Protein AF-I4IUW3-F1 (afdb_monomer)

Secondary structure (DSSP, 8-state):
-HHHHHHHHHSPPPPTT--SS-HHHHHHHHHHHHHHHS---HHHHHHHHHHHHHHHHHHH-----GGGSSSS--PPPPTT--

Solvent-accessible surface area (backbone atoms only — not comparable to full-atom values): 5075 Å² total; per-residue (Å²): 114,74,64,24,58,52,43,51,74,72,49,78,81,72,63,92,72,65,63,78,62,50,68,10,54,45,49,51,50,50,54,51,43,28,73,73,69,77,47,85,59,56,88,54,38,25,60,51,46,56,78,40,40,71,62,49,29,70,74,71,70,51,91,78,56,50,66,36,42,46,95,76,26,80,69,75,77,64,94,84,78,127

pLDDT: mean 80.28, std 13.8, range [41.66, 93.62]

Organism: NCBI:txid721123

Structure (mmCIF, N/CA/C/O backbone):
data_AF-I4IUW3-F1
#
_entry.id   AF-I4IUW3-F1
#
loop_
_atom_site.group_PDB
_atom_site.id
_atom_site.type_symbol
_atom_site.label_atom_id
_atom_site.label_alt_id
_atom_si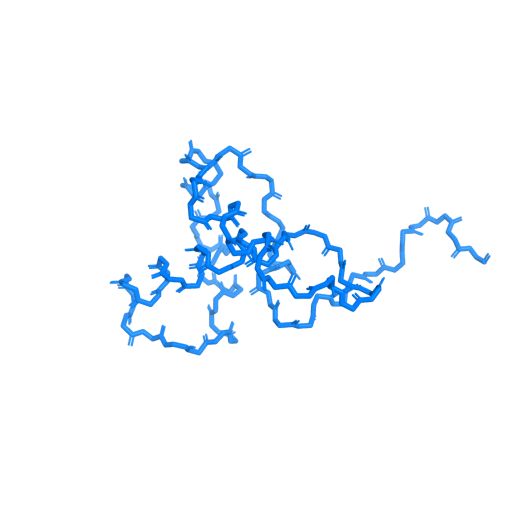te.label_comp_id
_atom_site.label_asym_id
_atom_site.label_entity_id
_atom_site.label_seq_id
_atom_site.pdbx_PDB_ins_code
_atom_site.Cartn_x
_atom_site.Cartn_y
_atom_site.Cartn_z
_atom_site.occupancy
_atom_site.B_iso_or_equiv
_atom_site.auth_seq_id
_atom_site.auth_comp_id
_atom_site.auth_asym_id
_atom_site.auth_atom_id
_atom_site.pdbx_PDB_model_num
ATOM 1 N N . MET A 1 1 ? -2.407 -8.902 -6.000 1.00 76.88 1 MET A N 1
ATOM 2 C CA . MET A 1 1 ? -3.639 -8.187 -6.419 1.00 76.88 1 MET A CA 1
ATOM 3 C C . MET A 1 1 ? -3.619 -7.956 -7.933 1.00 76.88 1 MET A C 1
ATOM 5 O O . MET A 1 1 ? -2.735 -7.250 -8.392 1.00 76.88 1 MET A O 1
ATOM 9 N N . ARG A 1 2 ? -4.548 -8.526 -8.725 1.00 88.31 2 ARG A N 1
ATOM 10 C CA . ARG A 1 2 ? -4.530 -8.413 -10.210 1.00 88.31 2 ARG A CA 1
ATOM 11 C C . ARG A 1 2 ? -4.749 -6.981 -10.723 1.00 88.31 2 ARG A C 1
ATOM 13 O O . ARG A 1 2 ? -4.196 -6.621 -11.753 1.00 88.31 2 ARG A O 1
ATOM 20 N N . ILE A 1 3 ? -5.533 -6.180 -9.999 1.00 87.94 3 ILE A N 1
ATOM 21 C CA . ILE A 1 3 ? -5.813 -4.778 -10.344 1.00 87.94 3 ILE A CA 1
ATOM 22 C C . ILE A 1 3 ? -4.532 -3.936 -10.300 1.00 87.94 3 ILE A C 1
ATOM 24 O O . ILE A 1 3 ? -4.277 -3.206 -11.251 1.00 87.94 3 ILE A O 1
ATOM 28 N N . ALA A 1 4 ? -3.692 -4.105 -9.271 1.00 90.25 4 ALA A N 1
ATOM 29 C CA . ALA A 1 4 ? -2.410 -3.405 -9.170 1.00 90.25 4 ALA A CA 1
ATOM 30 C C . ALA A 1 4 ? -1.539 -3.646 -10.416 1.00 90.25 4 ALA A C 1
ATOM 32 O O . ALA A 1 4 ? -1.128 -2.702 -11.078 1.00 90.25 4 ALA A O 1
ATOM 33 N N . SER A 1 5 ? -1.383 -4.909 -10.828 1.00 89.56 5 SER A N 1
ATOM 34 C CA . SER A 1 5 ? -0.610 -5.251 -12.029 1.00 89.56 5 SER A CA 1
ATOM 35 C C . SER A 1 5 ? -1.196 -4.674 -13.322 1.00 89.56 5 SER A C 1
ATOM 37 O O . SER A 1 5 ? -0.452 -4.360 -14.243 1.00 89.56 5 SER A O 1
ATOM 39 N N . ILE A 1 6 ? -2.522 -4.545 -13.433 1.00 92.06 6 ILE A N 1
ATOM 40 C CA . ILE A 1 6 ? -3.147 -3.904 -14.600 1.00 92.06 6 ILE A CA 1
ATOM 41 C C . ILE A 1 6 ? -2.783 -2.420 -14.635 1.00 92.06 6 ILE A C 1
ATOM 43 O O . ILE A 1 6 ? -2.401 -1.923 -15.689 1.00 92.06 6 ILE A O 1
ATOM 47 N N . ILE A 1 7 ? -2.878 -1.735 -13.497 1.00 89.69 7 ILE A N 1
ATOM 48 C CA . ILE A 1 7 ? -2.541 -0.315 -13.382 1.00 89.69 7 ILE A CA 1
ATOM 49 C C . ILE A 1 7 ? -1.063 -0.094 -13.731 1.00 89.69 7 ILE A C 1
ATOM 51 O O . ILE A 1 7 ? -0.767 0.720 -14.601 1.00 89.69 7 ILE A O 1
ATOM 55 N N . ASP A 1 8 ? -0.156 -0.879 -13.144 1.00 88.56 8 ASP A N 1
ATOM 56 C CA . ASP A 1 8 ? 1.289 -0.770 -13.393 1.00 88.56 8 ASP A CA 1
ATOM 57 C C . ASP A 1 8 ? 1.666 -0.995 -14.864 1.00 88.56 8 ASP A C 1
ATOM 59 O O . ASP A 1 8 ? 2.583 -0.362 -15.373 1.00 88.56 8 ASP A O 1
ATOM 63 N N . ASN A 1 9 ? 0.937 -1.861 -15.574 1.00 89.62 9 ASN A N 1
ATOM 64 C CA . ASN A 1 9 ? 1.192 -2.137 -16.990 1.00 89.62 9 ASN A CA 1
ATOM 65 C C . ASN A 1 9 ? 0.606 -1.088 -17.952 1.00 89.62 9 ASN A C 1
ATOM 67 O O . ASN A 1 9 ? 0.957 -1.095 -19.131 1.00 89.62 9 ASN A O 1
ATOM 71 N N . ASN A 1 10 ? -0.326 -0.247 -17.495 1.00 90.12 10 ASN A N 1
ATOM 72 C CA . ASN A 1 10 ? -1.013 0.738 -18.341 1.00 90.12 10 ASN A CA 1
ATOM 73 C C . ASN A 1 10 ? -0.619 2.187 -18.028 1.00 90.12 10 ASN A C 1
ATOM 75 O O . ASN A 1 10 ? -0.893 3.072 -18.838 1.00 90.12 10 ASN A O 1
ATOM 79 N N . LEU A 1 11 ? 0.004 2.445 -16.877 1.00 83.00 11 LEU A N 1
ATOM 80 C CA . LEU A 1 11 ? 0.535 3.759 -16.534 1.00 83.00 11 LEU A CA 1
ATOM 81 C C . LEU A 1 11 ? 1.992 3.899 -16.977 1.00 83.00 11 LEU A C 1
ATOM 83 O O . LEU A 1 11 ? 2.748 2.932 -17.038 1.00 83.00 11 LEU A O 1
ATOM 87 N N . ALA A 1 12 ? 2.379 5.133 -17.302 1.00 76.00 12 ALA A N 1
ATOM 88 C CA . ALA A 1 12 ? 3.767 5.455 -17.598 1.00 76.00 12 ALA A CA 1
ATOM 89 C C . ALA A 1 12 ? 4.656 5.207 -16.370 1.00 76.00 12 ALA A C 1
ATOM 91 O O . ALA A 1 12 ? 4.189 5.243 -15.229 1.00 76.00 12 ALA A O 1
ATOM 92 N N . SER A 1 13 ? 5.950 4.985 -16.615 1.00 68.88 13 SER A N 1
ATOM 93 C CA . SER A 1 13 ? 6.949 4.796 -15.566 1.00 68.88 13 SER A CA 1
ATOM 94 C C . SER A 1 13 ? 6.854 5.916 -14.522 1.00 68.88 13 SER A C 1
ATOM 96 O O . SER A 1 13 ? 6.760 7.085 -14.915 1.00 68.88 13 SER A O 1
ATOM 98 N N . PRO A 1 14 ? 6.922 5.599 -13.217 1.00 67.75 14 PRO A N 1
ATOM 99 C CA . PRO A 1 14 ? 6.983 6.616 -12.179 1.00 67.75 14 PRO A CA 1
ATOM 100 C C . PRO A 1 14 ? 8.091 7.627 -12.465 1.00 67.75 14 PRO A C 1
ATOM 102 O O . PRO A 1 14 ? 9.174 7.257 -12.927 1.00 67.75 14 PRO A O 1
ATOM 105 N N . HIS A 1 15 ? 7.838 8.905 -12.179 1.00 65.88 15 HIS A N 1
ATOM 106 C CA . HIS A 1 15 ? 8.909 9.899 -12.176 1.00 65.88 15 HIS A CA 1
ATOM 107 C C . HIS A 1 15 ? 10.045 9.410 -11.267 1.00 65.88 15 HIS A C 1
ATOM 109 O O . HIS A 1 15 ? 9.786 8.902 -10.178 1.00 65.88 15 HIS A O 1
ATOM 115 N N . GLY A 1 16 ? 11.298 9.552 -11.717 1.00 60.06 16 GLY A N 1
ATOM 116 C CA . GLY A 1 16 ? 12.469 8.842 -11.170 1.00 60.06 16 GLY A CA 1
ATOM 117 C C . GLY A 1 16 ? 12.786 9.051 -9.682 1.00 60.06 16 GLY A C 1
ATOM 118 O O . GLY A 1 16 ? 13.658 8.369 -9.157 1.00 60.06 16 GLY A O 1
ATOM 119 N N . ASN A 1 17 ? 12.073 9.946 -8.996 1.00 63.91 17 ASN A N 1
ATOM 120 C CA . ASN A 1 17 ? 12.208 10.180 -7.558 1.00 63.91 17 ASN A CA 1
ATOM 121 C C . ASN A 1 17 ? 11.194 9.393 -6.706 1.00 63.91 17 ASN A C 1
ATOM 123 O O . ASN A 1 17 ? 11.327 9.372 -5.485 1.00 63.91 17 ASN A O 1
ATOM 127 N N . ARG A 1 18 ? 10.193 8.740 -7.315 1.00 66.88 18 ARG A N 1
ATOM 128 C CA . ARG A 1 18 ? 9.213 7.919 -6.593 1.00 66.88 18 ARG A CA 1
ATOM 129 C C . ARG A 1 18 ? 9.848 6.574 -6.238 1.00 66.88 18 ARG A C 1
ATOM 131 O O . ARG A 1 18 ? 10.148 5.785 -7.131 1.00 66.88 18 ARG A O 1
ATOM 138 N N . GLN A 1 19 ? 10.026 6.294 -4.950 1.00 67.44 19 GLN A N 1
ATOM 139 C CA . GLN A 1 19 ? 10.345 4.943 -4.472 1.00 67.44 19 GLN A CA 1
ATOM 140 C C . GLN A 1 19 ? 9.294 4.489 -3.455 1.00 67.44 19 GLN A C 1
ATOM 142 O O . GLN A 1 19 ? 8.588 5.317 -2.878 1.00 67.44 19 GLN A O 1
ATOM 147 N N . GLY A 1 20 ? 9.191 3.175 -3.265 1.00 78.62 20 GLY A N 1
ATOM 148 C CA . GLY A 1 20 ? 8.171 2.555 -2.425 1.00 78.62 20 GLY A CA 1
ATOM 149 C C . GLY A 1 20 ? 7.086 1.885 -3.255 1.00 78.62 20 GLY A C 1
ATOM 150 O O . GLY A 1 20 ? 7.406 1.130 -4.173 1.00 78.62 20 GLY A O 1
ATOM 151 N N . LEU A 1 21 ? 5.821 2.173 -2.936 1.00 82.94 21 LEU A N 1
ATOM 152 C CA . LEU A 1 21 ? 4.662 1.577 -3.598 1.00 82.94 21 LEU A CA 1
ATOM 153 C C . LEU A 1 21 ? 4.626 1.868 -5.102 1.00 82.94 21 LEU A C 1
ATOM 155 O O . LEU A 1 21 ? 4.811 3.014 -5.540 1.00 82.94 21 LEU A O 1
ATOM 159 N N . SER A 1 22 ? 4.301 0.836 -5.883 1.00 86.06 22 SER A N 1
ATOM 160 C CA . SER A 1 22 ? 3.973 0.998 -7.298 1.00 86.06 22 SER A CA 1
ATOM 161 C C . SER A 1 22 ? 2.704 1.842 -7.477 1.00 86.06 22 SER A C 1
ATOM 163 O O . SER A 1 22 ? 1.916 2.030 -6.543 1.00 86.06 22 SER A O 1
ATOM 165 N N . TYR A 1 23 ? 2.461 2.349 -8.689 1.00 86.88 23 TYR A N 1
ATOM 166 C CA . TYR A 1 23 ? 1.206 3.055 -8.963 1.00 86.88 23 TYR A CA 1
ATOM 167 C C . TYR A 1 23 ? -0.007 2.140 -8.808 1.00 86.88 23 TYR A C 1
ATOM 169 O O . TYR A 1 23 ? -1.069 2.586 -8.375 1.00 86.88 23 TYR A O 1
ATOM 177 N N . GLY A 1 24 ? 0.142 0.861 -9.133 1.00 90.00 24 GLY A N 1
ATOM 178 C CA . GLY A 1 24 ? -0.880 -0.144 -8.926 1.00 90.00 24 GLY A CA 1
ATOM 179 C C . GLY A 1 24 ? -1.180 -0.391 -7.459 1.00 90.00 24 GLY A C 1
ATOM 180 O O . GLY A 1 24 ? -2.351 -0.467 -7.085 1.00 90.00 24 GLY A O 1
ATOM 181 N N . GLU A 1 25 ? -0.154 -0.489 -6.622 1.00 89.56 25 GLU A N 1
ATOM 182 C CA . GLU A 1 25 ? -0.317 -0.652 -5.177 1.00 89.56 25 GLU A CA 1
ATOM 183 C C . GLU A 1 25 ? -0.965 0.588 -4.555 1.00 89.56 25 GLU A C 1
ATOM 185 O O . GLU A 1 25 ? -1.971 0.459 -3.853 1.00 89.56 25 GLU A O 1
ATOM 190 N N . LEU A 1 26 ? -0.479 1.789 -4.893 1.00 88.88 26 LEU A N 1
ATOM 191 C CA . LEU A 1 26 ? -1.084 3.046 -4.448 1.00 88.88 26 LEU A CA 1
ATOM 192 C C . LEU A 1 26 ? -2.536 3.169 -4.921 1.00 88.88 26 LEU A C 1
ATOM 194 O O . LEU A 1 26 ? -3.410 3.532 -4.139 1.00 88.88 26 LEU A O 1
ATOM 198 N N . GLY A 1 27 ? -2.812 2.850 -6.185 1.00 90.06 27 GLY A N 1
ATOM 199 C CA . GLY A 1 27 ? -4.154 2.922 -6.755 1.00 90.06 27 GLY A CA 1
ATOM 200 C C . GLY A 1 27 ? -5.129 1.989 -6.042 1.00 90.06 27 GLY A C 1
ATOM 201 O O . GLY A 1 27 ? -6.255 2.378 -5.744 1.00 90.06 27 GLY A O 1
ATOM 202 N N . VAL A 1 28 ? -4.692 0.776 -5.698 1.00 92.38 28 VAL A N 1
ATOM 203 C CA . VAL A 1 28 ? -5.502 -0.158 -4.905 1.00 92.38 28 VAL A CA 1
ATOM 204 C C . VAL A 1 28 ? -5.745 0.373 -3.490 1.00 92.38 28 VAL A C 1
ATOM 206 O O . VAL A 1 28 ? -6.872 0.266 -3.001 1.00 92.38 28 VAL A O 1
ATOM 209 N N . LEU A 1 29 ? -4.741 0.970 -2.840 1.00 90.94 29 LEU A N 1
ATOM 210 C CA . LEU A 1 29 ? -4.917 1.591 -1.521 1.00 90.94 29 LEU A CA 1
ATOM 211 C C . LEU A 1 29 ? -5.894 2.767 -1.574 1.00 90.94 29 LEU A C 1
ATOM 213 O O . LEU A 1 29 ? -6.808 2.822 -0.758 1.00 90.94 29 LEU A O 1
ATOM 217 N N . LEU A 1 30 ? -5.760 3.650 -2.565 1.00 90.75 30 LEU A N 1
ATOM 218 C CA . LEU A 1 30 ? -6.650 4.793 -2.751 1.00 90.75 30 LE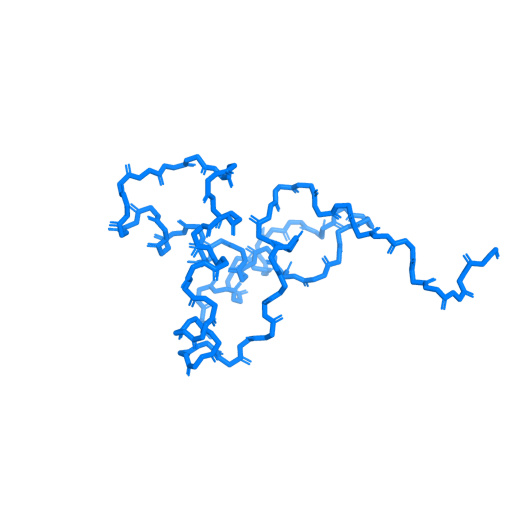U A CA 1
ATOM 219 C C . LEU A 1 30 ? -8.094 4.350 -3.018 1.00 90.75 30 LEU A C 1
ATOM 221 O O . LEU A 1 30 ? -9.017 4.896 -2.427 1.00 90.75 30 LEU A O 1
ATOM 225 N N . LEU A 1 31 ? -8.306 3.333 -3.858 1.00 92.06 31 LEU A N 1
ATOM 226 C CA . LEU A 1 31 ? -9.643 2.777 -4.092 1.00 92.06 31 LEU A CA 1
ATOM 227 C C . LEU A 1 31 ? -10.234 2.157 -2.823 1.00 92.06 31 LEU A C 1
ATOM 229 O O . LEU A 1 31 ? -11.423 2.317 -2.563 1.00 92.06 31 LEU A O 1
ATOM 233 N N . THR A 1 32 ? -9.412 1.466 -2.032 1.00 92.94 32 THR A N 1
ATOM 234 C CA . THR A 1 32 ? -9.851 0.884 -0.756 1.00 92.94 32 THR A CA 1
ATOM 235 C C . THR A 1 32 ? -10.275 1.984 0.214 1.00 92.94 32 THR A C 1
ATOM 237 O O . THR A 1 32 ? -11.353 1.889 0.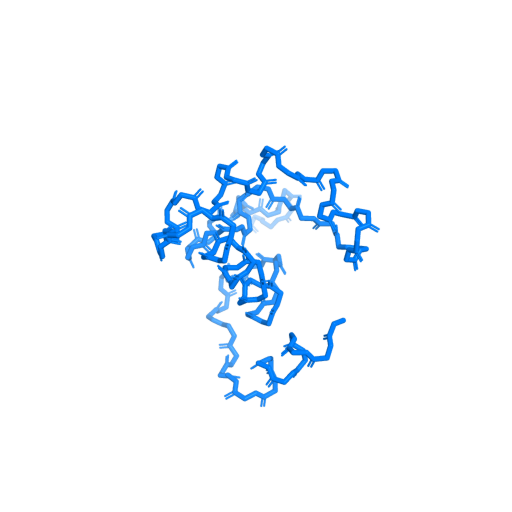792 1.00 92.94 32 THR A O 1
ATOM 240 N N . TYR A 1 33 ? -9.474 3.046 0.317 1.00 92.69 33 TYR A N 1
ATOM 241 C CA . TYR A 1 33 ? -9.756 4.228 1.127 1.00 92.69 33 TYR A CA 1
ATOM 242 C C . TYR A 1 33 ? -11.045 4.942 0.703 1.00 92.69 33 TYR A C 1
ATOM 244 O O . TYR A 1 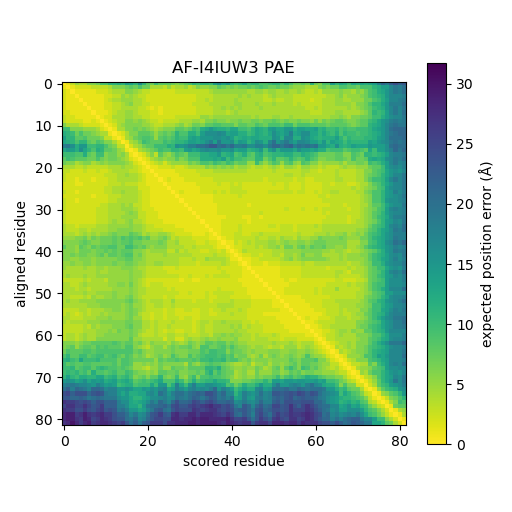33 ? -11.897 5.219 1.541 1.00 92.69 33 TYR A O 1
ATOM 252 N N . ILE A 1 34 ? -11.235 5.173 -0.601 1.00 93.00 34 ILE A N 1
ATOM 253 C CA . ILE A 1 34 ? -12.452 5.803 -1.138 1.00 93.00 34 ILE A CA 1
ATOM 254 C C . ILE A 1 34 ? -13.696 4.995 -0.767 1.00 93.00 34 ILE A C 1
ATOM 256 O O . ILE A 1 34 ? -14.720 5.566 -0.406 1.00 93.00 34 ILE A O 1
ATOM 260 N N . VAL A 1 35 ? -13.623 3.666 -0.862 1.00 93.62 35 VAL A N 1
ATOM 261 C CA . VAL A 1 35 ? -14.758 2.793 -0.539 1.00 93.62 35 VAL A CA 1
ATOM 262 C C . VAL A 1 35 ? -15.016 2.724 0.969 1.00 93.62 35 VAL A C 1
ATOM 264 O O . VAL A 1 35 ? -16.167 2.548 1.360 1.00 93.62 35 VAL A O 1
ATOM 267 N N . SER A 1 36 ? -13.988 2.847 1.815 1.00 92.31 36 SER A N 1
ATOM 268 C CA . SER A 1 36 ? -14.152 2.783 3.272 1.00 92.31 36 SER A CA 1
ATOM 269 C C . SER A 1 36 ? -14.575 4.109 3.904 1.00 92.31 36 SER A C 1
ATOM 271 O O . SER A 1 36 ? -15.421 4.102 4.790 1.00 92.31 36 SER A O 1
ATOM 273 N N . GLU A 1 37 ? -13.999 5.227 3.458 1.00 93.38 37 GLU A N 1
ATOM 274 C CA . GLU A 1 37 ? -14.168 6.54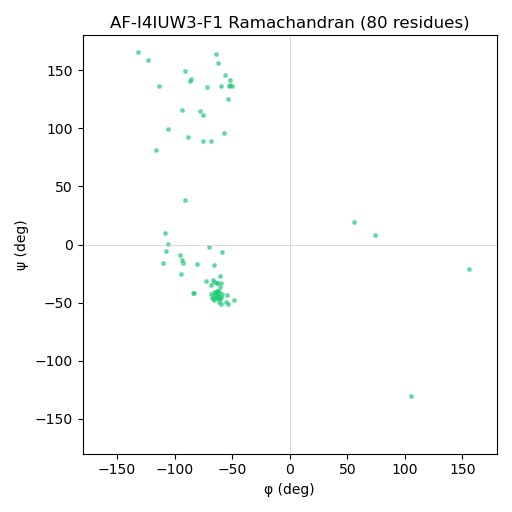6 4.087 1.00 93.38 37 GLU A CA 1
ATOM 275 C C . GLU A 1 37 ? -15.056 7.505 3.281 1.00 93.38 37 GLU A C 1
ATOM 277 O O . GLU A 1 37 ? -15.323 8.613 3.738 1.00 93.38 37 GLU A O 1
ATOM 282 N N . GLU A 1 38 ? -15.480 7.120 2.071 1.00 91.62 38 GLU A N 1
ATOM 283 C CA . GLU A 1 38 ? -16.199 7.988 1.120 1.00 91.62 38 GLU A CA 1
ATOM 284 C C . GLU A 1 38 ? -15.438 9.289 0.770 1.00 91.62 38 GLU A C 1
ATOM 286 O O . GLU A 1 38 ? -16.010 10.247 0.243 1.00 91.62 38 GLU A O 1
ATOM 291 N N . ASP A 1 39 ? -14.122 9.320 1.011 1.00 89.00 39 ASP A N 1
ATOM 292 C CA . ASP A 1 39 ? -13.240 10.453 0.732 1.00 89.00 39 ASP A CA 1
ATOM 293 C C . ASP A 1 39 ? -12.228 10.093 -0.370 1.00 89.00 39 ASP A C 1
ATOM 295 O O . ASP A 1 39 ? -11.644 9.013 -0.403 1.00 89.00 39 ASP A O 1
ATOM 299 N N . HIS A 1 40 ? -12.023 11.019 -1.303 1.00 87.38 40 HIS A N 1
ATOM 300 C CA . HIS A 1 40 ? -11.133 10.873 -2.457 1.00 87.38 40 HIS A CA 1
ATOM 301 C C . HIS A 1 40 ? -9.830 11.665 -2.315 1.00 87.38 40 HIS A C 1
ATOM 303 O O . HIS A 1 40 ? -8.995 11.659 -3.223 1.00 87.38 40 HIS A O 1
ATOM 309 N N . LYS A 1 41 ? -9.644 12.37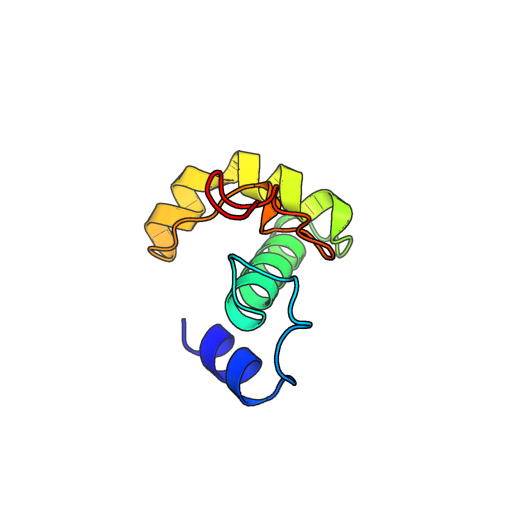7 -1.202 1.00 85.56 41 LYS A N 1
ATOM 310 C CA . LYS A 1 41 ? -8.458 13.195 -0.962 1.00 85.56 41 LYS A CA 1
ATOM 311 C C . LYS A 1 41 ? -7.262 12.320 -0.615 1.00 85.56 41 LYS A C 1
ATOM 313 O O . LYS A 1 41 ? -7.158 11.775 0.481 1.00 85.56 41 LYS A O 1
ATOM 318 N N . ILE A 1 42 ? -6.290 12.286 -1.521 1.00 81.31 42 ILE A N 1
ATOM 319 C CA . ILE A 1 42 ? -5.037 11.549 -1.323 1.00 81.31 42 ILE A CA 1
ATOM 320 C C . ILE A 1 42 ? -4.236 12.036 -0.102 1.00 81.31 42 ILE A C 1
ATOM 322 O O . ILE A 1 42 ? -3.545 11.245 0.525 1.00 81.31 42 ILE A O 1
ATOM 326 N N . CYS A 1 43 ? -4.368 13.304 0.307 1.00 82.25 43 CYS A N 1
ATOM 327 C CA . CYS A 1 43 ? -3.683 13.827 1.497 1.00 82.25 43 CYS A CA 1
ATOM 328 C C . CYS A 1 43 ? -4.161 13.197 2.817 1.00 82.25 43 CYS A C 1
ATOM 330 O O . CYS A 1 43 ? -3.470 13.295 3.828 1.00 82.25 43 CYS A O 1
ATOM 332 N N . CYS A 1 44 ? -5.325 12.547 2.819 1.00 86.06 44 CYS A N 1
ATOM 333 C CA . CYS A 1 44 ? -5.843 11.819 3.972 1.00 86.06 44 CYS A CA 1
ATOM 334 C C . CYS A 1 44 ? -5.470 10.325 3.941 1.00 86.06 44 CYS A C 1
ATOM 336 O O . CYS A 1 44 ? -5.558 9.655 4.973 1.00 86.06 44 CYS A O 1
ATOM 338 N N . LEU A 1 45 ? -4.997 9.820 2.794 1.00 87.38 45 LEU A N 1
ATOM 339 C CA . LEU A 1 45 ? -4.626 8.420 2.596 1.00 87.38 45 LEU A CA 1
ATOM 340 C C . LEU A 1 45 ? -3.443 8.010 3.477 1.00 87.38 45 LEU A C 1
ATOM 342 O O . LEU A 1 45 ? -3.486 6.940 4.075 1.00 87.38 45 LEU A O 1
ATOM 346 N N . GLU A 1 46 ? -2.419 8.861 3.597 1.00 87.12 46 GLU A N 1
ATOM 347 C CA . GLU A 1 46 ? -1.232 8.604 4.429 1.00 87.12 46 GLU A CA 1
ATOM 348 C C . GLU A 1 46 ? -1.625 8.259 5.871 1.00 87.12 46 GLU A C 1
ATOM 350 O O . GLU A 1 46 ? -1.264 7.203 6.397 1.00 87.12 46 GLU A O 1
ATOM 355 N N . LYS A 1 47 ? -2.461 9.110 6.477 1.00 88.06 47 LYS A N 1
ATOM 356 C CA . LYS A 1 47 ? -2.959 8.908 7.839 1.00 88.06 47 LYS A CA 1
ATOM 357 C C . LYS A 1 47 ? -3.779 7.622 7.954 1.00 88.06 4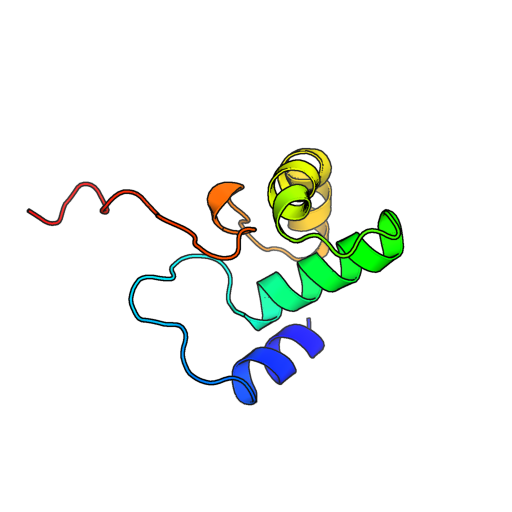7 LYS A C 1
ATOM 359 O O . LYS A 1 47 ? -3.591 6.855 8.895 1.00 88.06 47 LYS A O 1
ATOM 364 N N . TRP A 1 48 ? -4.660 7.364 6.991 1.00 91.19 48 TRP A N 1
ATOM 365 C CA . TRP A 1 48 ? -5.489 6.161 6.994 1.00 91.19 48 TRP A CA 1
ATOM 366 C C . TRP A 1 48 ? -4.656 4.879 6.864 1.00 91.19 48 TRP A C 1
ATOM 368 O O . TRP A 1 48 ? -4.897 3.907 7.581 1.00 91.19 48 TRP A O 1
ATOM 378 N N . VAL A 1 49 ? -3.634 4.879 6.005 1.00 89.81 49 VAL A N 1
ATOM 379 C CA . VAL A 1 49 ? -2.694 3.761 5.859 1.00 89.81 49 VAL A CA 1
ATOM 380 C C . VAL A 1 49 ? -1.923 3.527 7.156 1.00 89.81 49 VAL A C 1
ATOM 382 O O . VAL A 1 49 ? -1.743 2.372 7.540 1.00 89.81 49 VAL A O 1
ATOM 385 N N . CYS A 1 50 ? -1.515 4.590 7.854 1.00 89.12 50 CYS A N 1
ATOM 386 C CA . CYS A 1 50 ? -0.860 4.499 9.160 1.00 89.12 50 CYS A CA 1
ATOM 387 C C . CYS A 1 50 ? -1.766 3.812 10.200 1.00 89.12 50 CYS A C 1
ATOM 389 O O . CYS A 1 50 ? -1.349 2.867 10.873 1.00 89.12 50 CYS A O 1
ATOM 391 N N . GLU A 1 51 ? -3.042 4.200 10.263 1.00 91.50 51 GLU A N 1
ATOM 392 C CA . GLU A 1 51 ? -4.032 3.612 11.179 1.00 91.50 51 GLU A CA 1
ATOM 393 C C . GLU A 1 51 ? -4.351 2.138 10.853 1.00 91.50 51 GLU A C 1
ATOM 395 O O . GLU A 1 51 ? -4.605 1.338 11.758 1.00 91.50 51 GLU A O 1
ATOM 400 N N . HIS A 1 52 ? -4.276 1.747 9.576 1.00 91.31 52 HIS A N 1
ATOM 401 C CA . HIS A 1 52 ? -4.664 0.415 9.093 1.00 91.31 52 HIS A CA 1
ATOM 402 C C . HIS A 1 52 ? -3.481 -0.474 8.676 1.00 91.31 52 HIS A C 1
ATOM 404 O O . HIS A 1 52 ? -3.688 -1.560 8.125 1.00 91.31 52 HIS A O 1
ATOM 410 N N . GLN A 1 53 ? -2.242 -0.070 8.975 1.00 88.62 53 GLN A N 1
ATOM 411 C CA . GLN A 1 53 ? -1.019 -0.678 8.439 1.00 88.62 53 GLN A CA 1
ATOM 412 C C . GLN A 1 53 ? -0.943 -2.193 8.670 1.00 88.62 53 GLN A C 1
ATOM 414 O O . GLN A 1 53 ? -0.612 -2.955 7.761 1.00 88.62 53 GLN A O 1
ATOM 419 N N . ARG A 1 54 ? -1.293 -2.654 9.879 1.00 89.50 54 ARG A N 1
ATOM 420 C CA . ARG A 1 54 ? -1.283 -4.086 10.228 1.00 89.50 54 ARG A CA 1
ATOM 421 C C . ARG A 1 54 ? -2.266 -4.886 9.371 1.00 89.50 54 ARG A C 1
ATOM 423 O O . ARG A 1 54 ? -1.917 -5.964 8.896 1.00 89.50 54 ARG A O 1
ATOM 430 N N . SER A 1 55 ? -3.482 -4.375 9.199 1.00 91.56 55 SER A N 1
ATOM 431 C CA . SER A 1 55 ? -4.527 -5.042 8.418 1.00 91.56 55 SER A CA 1
ATOM 432 C C . SER A 1 55 ? -4.155 -5.076 6.941 1.00 91.56 55 SER A C 1
ATOM 434 O O . SER A 1 55 ? -4.222 -6.133 6.317 1.00 91.56 55 SER A O 1
ATOM 436 N N . LEU A 1 56 ? -3.689 -3.944 6.406 1.00 90.50 56 LEU A N 1
ATOM 437 C CA . LEU A 1 56 ? -3.243 -3.837 5.021 1.00 90.50 56 LEU A CA 1
ATOM 438 C C . LEU A 1 56 ? -2.090 -4.802 4.744 1.00 90.50 56 LEU A C 1
ATOM 440 O O . LEU A 1 56 ? -2.213 -5.626 3.845 1.00 90.50 56 LEU A O 1
ATOM 444 N N . GLY A 1 57 ? -1.038 -4.793 5.567 1.00 89.50 57 GLY A N 1
ATOM 445 C CA . GLY A 1 57 ? 0.093 -5.712 5.415 1.00 89.50 57 GLY A CA 1
ATOM 446 C C . GLY A 1 57 ? -0.309 -7.186 5.523 1.00 89.50 57 GLY A C 1
ATOM 447 O O . GLY A 1 57 ? 0.196 -8.016 4.771 1.00 89.50 57 GLY A O 1
ATOM 448 N N . 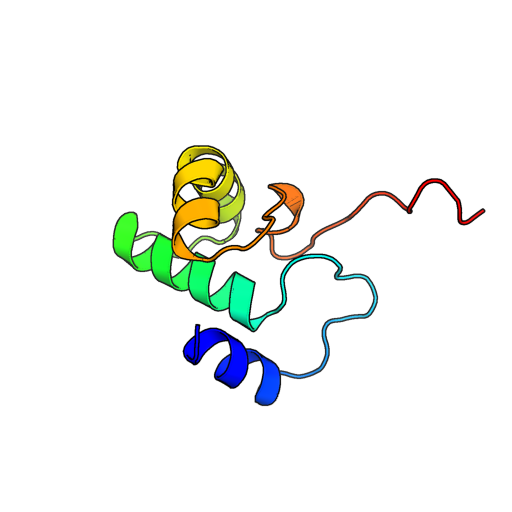GLY A 1 58 ? -1.262 -7.524 6.398 1.00 90.31 58 GLY A N 1
ATOM 449 C CA . GLY A 1 58 ? -1.778 -8.890 6.524 1.00 90.31 58 GLY A CA 1
ATOM 450 C C . GLY A 1 58 ? -2.594 -9.365 5.316 1.00 90.31 58 GLY A C 1
ATOM 451 O O . GLY A 1 58 ? -2.530 -10.540 4.963 1.00 90.31 58 GLY A O 1
ATOM 452 N N . ILE A 1 59 ? -3.348 -8.468 4.674 1.00 91.12 59 ILE A N 1
ATOM 453 C CA . ILE A 1 59 ? -4.214 -8.793 3.528 1.00 91.12 59 ILE A CA 1
ATOM 454 C C . ILE A 1 59 ? -3.425 -8.795 2.217 1.00 91.12 59 ILE A C 1
ATOM 456 O O . ILE A 1 59 ? -3.643 -9.650 1.358 1.00 91.12 59 ILE A O 1
ATOM 460 N N . THR A 1 60 ? -2.535 -7.821 2.035 1.00 89.38 60 THR A N 1
ATOM 461 C CA . THR A 1 60 ? -1.826 -7.616 0.767 1.00 89.38 60 THR A CA 1
ATOM 462 C C . THR A 1 60 ? -0.466 -8.305 0.732 1.00 89.38 60 THR A C 1
ATOM 464 O O . THR A 1 60 ? 0.016 -8.629 -0.353 1.00 89.38 60 THR A O 1
ATOM 467 N N . GLY A 1 61 ? 0.149 -8.541 1.896 1.00 88.25 61 GLY A N 1
ATOM 468 C CA . GLY A 1 61 ? 1.539 -8.981 2.010 1.00 88.25 61 GLY A CA 1
ATOM 469 C C . GLY A 1 61 ? 2.561 -7.874 1.721 1.00 88.25 61 GLY A C 1
ATOM 470 O O . GLY A 1 61 ? 3.749 -8.169 1.607 1.00 88.25 61 GLY A O 1
ATOM 471 N N . TRP A 1 62 ? 2.126 -6.619 1.571 1.00 87.56 62 TRP A N 1
ATOM 472 C CA . TRP A 1 62 ? 3.000 -5.492 1.242 1.00 87.56 62 TRP A CA 1
ATOM 473 C C . TRP A 1 62 ? 3.627 -4.873 2.490 1.00 87.56 62 TRP A C 1
ATOM 475 O O . TRP A 1 62 ? 2.978 -4.721 3.527 1.00 87.56 62 TRP A O 1
ATOM 485 N N . SER A 1 63 ? 4.889 -4.462 2.367 1.00 80.50 63 SER A N 1
ATOM 486 C CA . SER A 1 63 ? 5.551 -3.627 3.367 1.00 80.50 63 SER A CA 1
ATOM 487 C C . SER A 1 63 ? 5.277 -2.167 3.031 1.00 80.50 63 SER A C 1
ATOM 489 O O . SER A 1 63 ? 6.005 -1.581 2.241 1.00 80.50 63 SER A O 1
ATOM 491 N N . ILE A 1 64 ? 4.218 -1.608 3.613 1.00 81.44 64 ILE A N 1
ATOM 492 C CA . ILE A 1 64 ? 3.789 -0.233 3.350 1.00 81.44 64 ILE A CA 1
ATOM 493 C C . ILE A 1 64 ? 4.415 0.690 4.399 1.00 81.44 64 ILE A C 1
ATOM 495 O O . ILE A 1 64 ? 4.101 0.567 5.590 1.00 81.44 64 ILE A O 1
ATOM 499 N N . ALA A 1 65 ? 5.284 1.607 3.977 1.00 77.50 65 ALA A N 1
ATOM 500 C CA . ALA A 1 65 ? 5.688 2.733 4.810 1.00 77.50 65 ALA A CA 1
ATOM 501 C C . ALA A 1 65 ? 4.698 3.895 4.636 1.00 77.50 65 ALA A C 1
ATOM 503 O O . ALA A 1 65 ? 4.239 4.177 3.534 1.00 77.50 65 ALA A O 1
ATOM 504 N N . GLU A 1 66 ? 4.384 4.589 5.731 1.00 69.38 66 GLU A N 1
ATOM 505 C CA . GLU A 1 66 ? 3.419 5.702 5.772 1.00 69.38 66 GLU A CA 1
ATOM 506 C C . GLU A 1 66 ? 3.666 6.732 4.653 1.00 69.38 66 GLU A C 1
ATOM 508 O O . GLU A 1 66 ? 2.775 7.034 3.862 1.00 69.38 66 GLU A O 1
ATOM 513 N N . LYS A 1 67 ? 4.927 7.143 4.483 1.00 74.00 67 LYS A N 1
ATOM 514 C CA . LYS A 1 67 ? 5.356 8.123 3.473 1.00 74.00 67 LYS A CA 1
ATOM 515 C C . LYS A 1 67 ? 5.308 7.641 2.021 1.00 74.00 67 LYS A C 1
ATOM 517 O O . LYS A 1 67 ? 5.655 8.404 1.128 1.00 74.00 67 LYS A O 1
ATOM 522 N N . GLU A 1 68 ? 4.931 6.393 1.768 1.00 73.81 68 GLU A N 1
ATOM 523 C CA . GLU A 1 68 ? 4.752 5.857 0.413 1.00 73.81 68 GLU A CA 1
ATOM 524 C C . GLU A 1 68 ? 3.297 6.003 -0.065 1.00 73.81 68 GLU A C 1
ATOM 526 O O . GLU A 1 68 ? 3.031 5.931 -1.266 1.00 73.81 68 GLU A O 1
ATOM 531 N N . ALA A 1 69 ? 2.361 6.262 0.857 1.00 75.25 69 ALA A N 1
ATOM 532 C CA . ALA A 1 69 ? 0.932 6.444 0.600 1.00 75.25 69 ALA A CA 1
ATOM 533 C C . ALA A 1 69 ? 0.551 7.918 0.345 1.00 75.25 69 ALA A C 1
ATOM 535 O O . ALA A 1 69 ? -0.497 8.393 0.779 1.00 75.25 69 ALA A O 1
ATOM 536 N N . THR A 1 70 ? 1.417 8.642 -0.365 1.00 74.31 70 THR A N 1
ATOM 537 C CA . THR A 1 70 ? 1.250 10.052 -0.746 1.00 74.31 70 THR A CA 1
ATOM 538 C C . THR A 1 70 ? 1.538 10.244 -2.242 1.00 74.31 70 THR A C 1
ATOM 540 O O . THR A 1 70 ? 2.052 9.349 -2.927 1.00 74.31 70 THR A O 1
ATOM 543 N N . ASP A 1 71 ? 1.133 11.398 -2.771 1.00 65.19 71 ASP A N 1
ATOM 544 C CA . ASP A 1 71 ? 1.325 11.777 -4.171 1.00 65.19 71 ASP A CA 1
ATOM 545 C C . ASP A 1 71 ? 2.814 12.010 -4.484 1.00 65.19 71 ASP A C 1
ATOM 547 O O . ASP A 1 71 ? 3.339 11.460 -5.455 1.00 65.19 71 ASP A O 1
ATOM 551 N N . ASP A 1 72 ? 3.512 12.687 -3.564 1.00 64.25 72 ASP A N 1
ATOM 552 C CA . ASP A 1 72 ? 4.943 12.997 -3.614 1.00 64.25 72 ASP A CA 1
ATOM 553 C C . ASP A 1 72 ? 5.689 12.305 -2.459 1.00 64.25 72 ASP A C 1
ATOM 555 O O . ASP A 1 72 ? 5.969 12.934 -1.429 1.00 64.25 72 ASP A O 1
ATOM 559 N N . PRO A 1 73 ? 6.039 11.010 -2.574 1.00 62.78 73 PRO A N 1
ATOM 560 C CA . PRO A 1 73 ? 6.890 10.370 -1.584 1.00 62.78 73 PRO A CA 1
ATOM 561 C C . PRO A 1 73 ? 8.303 10.962 -1.685 1.00 62.78 73 PRO A C 1
ATOM 563 O O . PRO A 1 73 ? 9.163 10.466 -2.412 1.00 62.78 73 PRO A O 1
ATOM 566 N N . ILE A 1 74 ? 8.565 12.044 -0.949 1.00 56.28 74 ILE A N 1
ATOM 567 C CA . ILE A 1 74 ? 9.927 12.525 -0.708 1.00 56.28 74 ILE A CA 1
ATOM 568 C C . ILE A 1 74 ? 10.542 11.582 0.322 1.00 56.28 74 ILE A C 1
ATOM 570 O O . ILE A 1 74 ? 10.453 11.786 1.537 1.00 56.28 74 ILE A O 1
ATOM 574 N N . LEU A 1 75 ? 11.156 10.511 -0.169 1.00 55.38 75 LEU A N 1
ATOM 575 C CA . LEU A 1 75 ? 12.018 9.691 0.663 1.00 55.38 75 LEU A CA 1
ATOM 576 C C . LEU A 1 75 ? 13.307 10.475 0.949 1.00 55.38 75 LEU A C 1
ATOM 578 O O . LEU A 1 75 ? 13.871 11.079 0.033 1.00 55.38 75 LEU A O 1
ATOM 582 N N . PRO A 1 76 ? 13.802 10.490 2.201 1.00 50.50 76 PRO A N 1
ATOM 583 C CA . PRO A 1 76 ? 15.155 10.962 2.451 1.00 50.50 76 PRO A CA 1
ATOM 584 C C . PRO A 1 76 ? 16.133 10.135 1.596 1.00 50.50 76 PRO A C 1
ATOM 586 O O . PRO A 1 76 ? 15.884 8.941 1.390 1.00 50.50 76 PRO A O 1
ATOM 589 N N . PRO A 1 77 ? 17.237 10.730 1.103 1.00 50.50 77 PRO A N 1
ATOM 590 C CA . PRO A 1 77 ? 18.255 9.969 0.391 1.00 50.50 77 PRO A CA 1
ATOM 591 C C . PRO A 1 77 ? 18.672 8.777 1.253 1.00 50.50 77 PRO A C 1
ATOM 593 O O . PRO A 1 77 ? 18.825 8.902 2.475 1.00 50.50 77 PRO A O 1
ATOM 596 N N . LYS A 1 78 ? 18.823 7.604 0.630 1.00 48.38 78 LYS A N 1
ATOM 597 C CA . LYS A 1 78 ? 19.357 6.428 1.321 1.00 48.38 78 LYS A CA 1
ATOM 598 C C . LYS A 1 78 ? 20.692 6.854 1.929 1.00 48.38 78 LYS A C 1
ATOM 600 O O . LYS A 1 78 ? 21.540 7.395 1.224 1.00 48.38 78 LYS A O 1
ATOM 605 N N . MET A 1 79 ? 20.862 6.661 3.238 1.00 41.66 79 MET A N 1
ATOM 606 C CA . MET A 1 79 ? 22.125 6.942 3.922 1.00 41.66 79 MET A CA 1
ATOM 607 C C . MET A 1 79 ? 23.230 6.118 3.236 1.00 41.66 79 MET A C 1
ATOM 609 O O . MET A 1 79 ? 23.357 4.925 3.501 1.00 41.66 79 MET A O 1
ATOM 613 N N . GLY A 1 80 ? 23.964 6.724 2.299 1.00 51.31 80 GLY A N 1
ATOM 614 C CA . GLY A 1 80 ? 24.897 6.007 1.426 1.00 51.31 80 GLY A CA 1
ATOM 615 C C . GLY A 1 80 ? 25.211 6.678 0.086 1.00 51.31 80 GLY 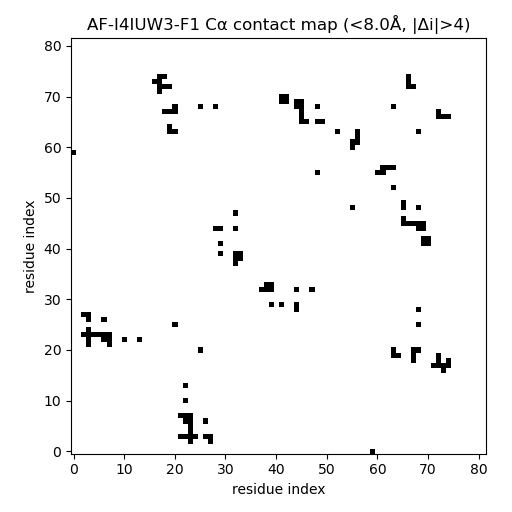A C 1
ATOM 616 O O . GLY A 1 80 ? 26.272 6.406 -0.464 1.00 51.31 80 GLY A O 1
ATOM 617 N N . GLU A 1 81 ? 24.370 7.583 -0.411 1.00 49.59 81 GLU A N 1
ATOM 618 C CA . GLU A 1 81 ? 24.667 8.359 -1.624 1.00 49.59 81 GLU A CA 1
ATOM 619 C C . GLU A 1 81 ? 25.032 9.796 -1.220 1.00 49.59 81 GLU A C 1
ATOM 621 O O . GLU A 1 81 ? 24.171 10.600 -0.860 1.00 49.59 81 GLU A O 1
ATOM 626 N N . ARG A 1 82 ? 26.342 10.067 -1.170 1.00 46.53 82 ARG A N 1
ATOM 627 C CA . ARG A 1 82 ? 26.933 11.412 -1.107 1.00 46.53 82 ARG A CA 1
ATOM 628 C C . ARG A 1 82 ? 27.378 11.834 -2.496 1.00 46.53 82 ARG A C 1
ATOM 630 O O . ARG A 1 82 ? 27.899 10.950 -3.210 1.00 46.53 82 ARG A O 1
#

Foldseek 3Di:
DVQLVVQQVPDDDPDPQQDFDGPSRLVVLQVVCCVPVVDNDLVCSLVVCVVCVVVCCVVPVGDDDSLNSHPDSRDDPDPPDD

Sequence (82 aa):
MRIASIIDNNLASPHGNRQGLSYGELGVLLLTYIVSEEDHKICCLEKWVCEHQRSLGGITGWSIAEKEATDDPILPPKMGER

Radius of gyration: 13.03 Å; Cα contacts (8 Å, |Δi|>4): 75; chains: 1; bounding box: 43×23×30 Å

Mean predicted aligned error: 7.37 Å